Protein AF-A0A961B4L2-F1 (afdb_monomer_lite)

Secondary structure (DSSP, 8-state):
----------------------------------------PPPP-PPPPHHHHHHHHHHHHHHHHHHHHHHHHHHHHHHHHHHHHHHHS--S--TT----PPPHHHHHHHHHHHHHHHHHHHHHHHHHHHHHHHHHHHHHHHHTTT-

pLDDT: mean 76.17, std 21.39, range [33.12, 98.5]

Radius of gyration: 32.18 Å; chains: 1; bounding box: 51×37×106 Å

Structure (mmCIF, N/CA/C/O backbone):
data_AF-A0A961B4L2-F1
#
_entry.id   AF-A0A961B4L2-F1
#
loop_
_atom_site.group_PDB
_atom_site.id
_atom_site.type_symbol
_atom_site.label_atom_id
_atom_site.label_alt_id
_atom_site.label_comp_id
_atom_site.label_asym_id
_atom_site.label_entity_id
_atom_site.label_seq_id
_atom_site.pdbx_PDB_ins_code
_atom_site.Cartn_x
_atom_site.Cartn_y
_atom_site.Cartn_z
_atom_site.occupancy
_atom_site.B_iso_or_equiv
_atom_site.auth_seq_id
_atom_site.auth_comp_id
_atom_site.auth_asym_id
_atom_site.auth_atom_id
_atom_site.pdbx_PDB_model_num
ATOM 1 N N . MET A 1 1 ? 28.972 -4.148 23.821 1.00 43.84 1 MET A N 1
ATOM 2 C CA . MET A 1 1 ? 28.607 -2.760 24.184 1.00 43.84 1 MET A CA 1
ATOM 3 C C . MET A 1 1 ? 27.083 -2.714 24.146 1.00 43.84 1 MET A C 1
ATOM 5 O O . MET A 1 1 ? 26.535 -2.979 23.092 1.00 43.84 1 MET A O 1
ATOM 9 N N . LYS A 1 2 ? 26.404 -2.856 25.298 1.00 47.59 2 LYS A N 1
ATOM 10 C CA . LYS A 1 2 ? 25.830 -1.743 26.097 1.00 47.59 2 LYS A CA 1
ATOM 11 C C . LYS A 1 2 ? 25.007 -0.823 25.165 1.00 47.59 2 LYS A C 1
ATOM 13 O O . LYS A 1 2 ? 25.615 -0.190 24.319 1.00 47.59 2 LYS A O 1
ATOM 18 N N . SER A 1 3 ? 23.673 -0.788 25.180 1.00 55.72 3 SER A N 1
ATOM 19 C CA . SER A 1 3 ? 22.793 -0.660 26.347 1.00 55.72 3 SER A CA 1
ATOM 20 C C . SER A 1 3 ? 21.376 -1.176 26.061 1.00 55.72 3 SER A C 1
ATOM 22 O O . SER A 1 3 ? 20.759 -0.797 25.071 1.00 55.72 3 SER A O 1
ATOM 24 N N . GLN A 1 4 ? 20.859 -2.006 26.967 1.00 50.34 4 GLN A N 1
ATOM 25 C CA . GLN A 1 4 ? 19.433 -2.281 27.119 1.00 50.34 4 GLN A CA 1
ATOM 26 C C . GLN A 1 4 ? 18.862 -1.221 28.064 1.00 50.34 4 GLN A C 1
ATOM 28 O O . GLN A 1 4 ? 19.389 -1.051 29.164 1.00 50.34 4 GLN A O 1
ATOM 33 N N . ILE A 1 5 ? 17.805 -0.520 27.657 1.00 64.69 5 ILE A N 1
ATOM 34 C CA . ILE A 1 5 ? 16.961 0.235 28.585 1.00 64.69 5 ILE A CA 1
ATOM 35 C C . ILE A 1 5 ? 15.619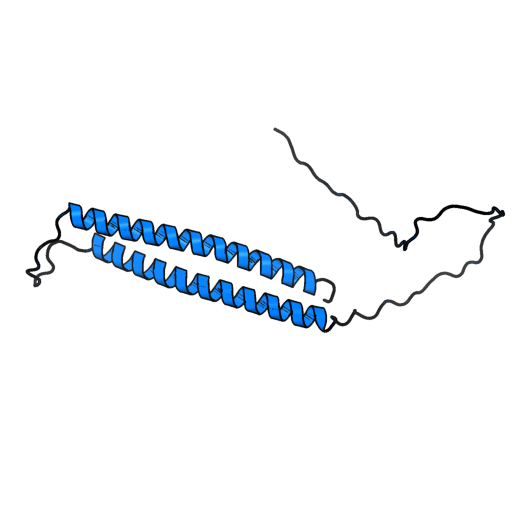 -0.482 28.630 1.00 64.69 5 ILE A C 1
ATOM 37 O O . ILE A 1 5 ? 14.802 -0.405 27.718 1.00 64.69 5 ILE A O 1
ATOM 41 N N . VAL A 1 6 ? 15.465 -1.234 29.713 1.00 56.03 6 VAL A N 1
ATOM 42 C CA . VAL A 1 6 ? 14.214 -1.787 30.210 1.00 56.03 6 VAL A CA 1
ATOM 43 C C . VAL A 1 6 ? 13.532 -0.669 30.993 1.00 56.03 6 VAL A C 1
ATOM 45 O O . VAL A 1 6 ? 14.019 -0.281 32.051 1.00 56.03 6 VAL A O 1
ATOM 48 N N . CYS A 1 7 ? 12.402 -0.164 30.504 1.00 49.28 7 CYS A N 1
ATOM 49 C CA . CYS A 1 7 ? 11.458 0.585 31.333 1.00 49.28 7 CYS A CA 1
ATOM 50 C C . CYS A 1 7 ? 10.232 -0.292 31.591 1.00 49.28 7 CYS A C 1
ATOM 52 O O . CYS A 1 7 ? 9.164 -0.112 31.015 1.00 49.28 7 CYS A O 1
ATOM 54 N N . LEU A 1 8 ? 10.426 -1.264 32.485 1.00 45.84 8 LEU A N 1
ATOM 55 C CA . LEU A 1 8 ? 9.369 -1.795 33.336 1.00 45.84 8 LEU A CA 1
ATOM 56 C C . LEU A 1 8 ? 8.960 -0.669 34.294 1.00 45.84 8 LEU A C 1
ATOM 58 O O . LEU A 1 8 ? 9.573 -0.497 35.345 1.00 45.84 8 LEU A O 1
ATOM 62 N N . THR A 1 9 ? 7.946 0.113 33.938 1.00 57.81 9 THR A N 1
ATOM 63 C CA . THR A 1 9 ? 7.243 0.963 34.906 1.00 57.81 9 THR A CA 1
ATOM 64 C C . THR A 1 9 ? 5.846 0.418 35.114 1.00 57.81 9 THR A C 1
ATOM 66 O O . THR A 1 9 ? 4.948 0.583 34.292 1.00 57.81 9 THR A O 1
ATOM 69 N N . ALA A 1 10 ? 5.725 -0.279 36.242 1.00 49.88 10 ALA A N 1
ATOM 70 C CA . ALA A 1 10 ? 4.499 -0.752 36.841 1.00 49.88 10 ALA A CA 1
ATOM 71 C C . ALA A 1 10 ? 3.520 0.413 37.036 1.00 49.88 10 ALA A C 1
ATOM 73 O O . ALA A 1 10 ? 3.739 1.291 37.871 1.00 49.88 10 ALA A O 1
ATOM 74 N N . ALA A 1 11 ? 2.426 0.407 36.279 1.00 43.44 11 ALA A N 1
ATOM 75 C CA . ALA A 1 11 ? 1.260 1.208 36.603 1.00 43.44 11 ALA A CA 1
ATOM 76 C C . ALA A 1 11 ? 0.535 0.513 37.759 1.00 43.44 11 ALA A C 1
ATOM 78 O O . ALA A 1 11 ? -0.248 -0.420 37.576 1.00 43.44 11 ALA A O 1
ATOM 79 N N . ALA A 1 12 ? 0.892 0.941 38.967 1.00 49.09 12 ALA A N 1
ATOM 80 C CA . ALA A 1 12 ? 0.192 0.623 40.191 1.00 49.09 12 ALA A CA 1
ATOM 81 C C . ALA A 1 12 ? -1.287 1.019 40.067 1.00 49.09 12 ALA A C 1
ATOM 83 O O . ALA A 1 12 ? -1.625 2.146 39.703 1.00 49.09 12 ALA A O 1
ATOM 84 N N . LEU A 1 13 ? -2.153 0.068 40.407 1.00 46.56 13 LEU A N 1
ATOM 85 C CA . LEU A 1 13 ? -3.536 0.295 40.795 1.00 46.56 13 LEU A CA 1
ATOM 86 C C . LEU A 1 13 ? -3.601 1.355 41.900 1.00 46.56 13 LEU A C 1
ATOM 88 O O . LEU A 1 13 ? -3.364 1.020 43.053 1.00 46.56 13 LEU A O 1
ATOM 92 N N . PHE A 1 14 ? -3.997 2.584 41.571 1.00 51.75 14 PHE A N 1
ATOM 93 C CA . PHE A 1 14 ? -4.692 3.461 42.512 1.00 51.75 14 PHE A CA 1
ATOM 94 C C . PHE A 1 14 ? -5.757 4.284 41.785 1.00 51.75 14 PHE A C 1
ATOM 96 O O . PHE A 1 14 ? -5.482 5.241 41.065 1.00 51.75 14 PHE A O 1
ATOM 103 N N . LEU A 1 15 ? -7.006 3.875 42.009 1.00 44.19 15 LEU A N 1
ATOM 104 C CA . LEU A 1 15 ? -8.175 4.742 41.970 1.00 44.19 15 LEU A CA 1
ATOM 105 C C . LEU A 1 15 ? -7.948 5.947 42.898 1.00 44.19 15 LEU A C 1
ATOM 107 O O . LEU A 1 15 ? -7.816 5.762 44.104 1.00 44.19 15 LEU A O 1
ATOM 111 N N . ALA A 1 16 ? -7.989 7.155 42.345 1.00 39.41 16 ALA A N 1
ATOM 112 C CA . ALA A 1 16 ? -8.488 8.376 42.988 1.00 39.41 16 ALA A CA 1
ATOM 113 C C . ALA A 1 16 ? -8.605 9.429 41.868 1.00 39.41 16 ALA A C 1
ATOM 115 O O . ALA A 1 16 ? -7.608 9.881 41.321 1.00 39.41 16 ALA A O 1
ATOM 116 N N . ALA A 1 17 ? -9.776 9.694 41.289 1.00 43.50 17 ALA A N 1
ATOM 117 C CA . ALA A 1 17 ? -10.796 10.566 41.866 1.00 43.50 17 ALA A CA 1
ATOM 118 C C . ALA A 1 17 ? -10.191 11.814 42.546 1.00 43.50 17 ALA A C 1
ATOM 120 O O . ALA A 1 17 ? -9.931 11.797 43.738 1.00 43.50 17 ALA A O 1
ATOM 121 N N . GLY A 1 18 ? -9.978 12.863 41.741 1.00 38.97 18 GLY A N 1
ATOM 122 C CA . GLY A 1 18 ? -10.356 14.255 42.023 1.00 38.97 18 GLY A CA 1
ATOM 123 C C . GLY A 1 18 ? -9.752 15.012 43.216 1.00 38.97 18 GLY A C 1
ATOM 124 O O . GLY A 1 18 ? -9.831 14.584 44.358 1.00 38.97 18 GLY A O 1
ATOM 125 N N . GLY A 1 19 ? -9.339 16.258 42.951 1.00 40.88 19 GLY A N 1
ATOM 126 C CA . GLY A 1 19 ? -9.569 17.352 43.902 1.00 40.88 19 GLY A CA 1
ATOM 127 C C . GLY A 1 19 ? -8.358 18.212 44.245 1.00 40.88 19 GLY A C 1
ATOM 128 O O . GLY A 1 19 ? -7.697 18.006 45.255 1.00 40.88 19 GLY A O 1
ATOM 129 N N . CYS A 1 20 ? -8.127 19.253 43.447 1.00 55.62 20 CYS A N 1
ATOM 130 C CA . CYS A 1 20 ? -7.417 20.443 43.895 1.00 55.62 20 CYS A CA 1
ATOM 131 C C . CYS A 1 20 ? -8.361 21.246 44.808 1.00 55.62 20 CYS A C 1
ATOM 133 O O . CYS A 1 20 ? -9.262 21.907 44.306 1.00 55.62 20 CYS A O 1
ATOM 135 N N . SER A 1 21 ? -8.185 21.168 46.128 1.00 46.34 21 SER A N 1
ATOM 136 C CA . SER A 1 21 ? -8.634 22.197 47.080 1.00 46.34 21 SER A CA 1
ATOM 137 C C . SER A 1 21 ? -8.098 21.895 48.481 1.00 46.34 21 SER A C 1
ATOM 139 O O . SER A 1 21 ? -8.353 20.836 49.047 1.00 46.34 21 SER A O 1
ATOM 141 N N . LYS A 1 22 ? -7.373 22.853 49.048 1.00 51.88 22 LYS A N 1
ATOM 142 C CA . LYS A 1 22 ? -7.096 23.008 50.486 1.00 51.88 22 LYS A CA 1
ATOM 143 C C . LYS A 1 22 ? -7.970 24.178 50.987 1.00 51.88 22 LYS A C 1
ATOM 145 O O . LYS A 1 22 ? -8.376 24.968 50.133 1.00 51.88 22 LYS A O 1
ATOM 150 N N . PRO A 1 23 ? -8.053 24.483 52.296 1.00 55.81 23 PRO A N 1
ATOM 151 C CA . PRO A 1 23 ? -7.990 23.654 53.520 1.00 55.81 23 PRO A CA 1
ATOM 152 C C . PRO A 1 23 ? -9.120 24.015 54.530 1.00 55.81 23 PRO A C 1
ATOM 154 O O . PRO A 1 23 ? -9.500 25.171 54.577 1.00 55.81 23 PRO A O 1
ATOM 157 N N . GLU A 1 24 ? -9.573 23.120 55.421 1.00 43.06 24 GLU A N 1
ATOM 158 C CA . GLU A 1 24 ? -9.961 23.485 56.810 1.00 43.06 24 GLU A CA 1
ATOM 159 C C . GLU A 1 24 ? -10.213 22.231 57.677 1.00 43.06 24 GLU A C 1
ATOM 161 O O . GLU A 1 24 ? -10.729 21.238 57.177 1.00 43.06 24 GLU A O 1
ATOM 166 N N . SER A 1 25 ? -9.848 22.315 58.965 1.00 48.31 25 SER A N 1
ATOM 167 C CA . SER A 1 25 ? -10.208 21.435 60.102 1.00 48.31 25 SER A CA 1
ATOM 168 C C . SER A 1 25 ? -9.942 19.928 59.964 1.00 48.31 25 SER A C 1
ATOM 170 O O . SER A 1 25 ? -10.699 19.179 59.362 1.00 48.31 25 SER A O 1
ATOM 172 N N . GLN A 1 26 ? -8.827 19.404 60.489 1.00 47.66 26 GLN A N 1
ATOM 173 C CA . GLN A 1 26 ? -8.713 18.934 61.886 1.00 47.66 26 GLN A CA 1
ATOM 174 C C . GLN A 1 26 ? -10.016 18.351 62.459 1.00 47.66 26 GLN A C 1
ATOM 176 O O . GLN A 1 26 ? -10.872 19.122 62.870 1.00 47.66 26 GLN A O 1
ATOM 181 N N . LEU A 1 27 ? -10.097 17.025 62.625 1.00 42.47 27 LEU A N 1
ATOM 182 C CA . LEU A 1 27 ? -10.110 16.432 63.969 1.00 42.47 27 LEU A CA 1
ATOM 183 C C . LEU A 1 27 ? -9.922 14.902 63.927 1.00 42.47 27 LEU A C 1
ATOM 185 O O . LEU A 1 27 ? -10.740 14.169 63.392 1.00 42.47 27 LEU A O 1
ATOM 189 N N . ALA A 1 28 ? -8.791 14.494 64.497 1.00 33.12 28 ALA A N 1
ATOM 190 C CA . ALA A 1 28 ? -8.497 13.308 65.300 1.00 33.12 28 ALA A CA 1
ATOM 191 C C . ALA A 1 28 ? -9.221 11.948 65.110 1.00 33.12 28 ALA A C 1
ATOM 193 O O . ALA A 1 28 ? -10.435 11.828 65.218 1.00 33.12 28 ALA A O 1
ATOM 194 N N . ALA A 1 29 ? -8.343 10.932 65.129 1.00 44.28 29 ALA A N 1
ATOM 195 C CA . ALA A 1 29 ? -8.438 9.626 65.802 1.00 44.28 29 ALA A CA 1
ATOM 196 C C . ALA A 1 29 ? -8.839 8.386 64.961 1.00 44.28 29 ALA A C 1
ATOM 198 O O . ALA A 1 29 ? -10.023 8.106 64.795 1.00 44.28 29 ALA A O 1
ATOM 199 N N . PRO A 1 30 ? -7.853 7.570 64.517 1.00 56.47 30 PRO A N 1
ATOM 200 C CA . PRO A 1 30 ? -8.014 6.113 64.400 1.00 56.47 30 PRO A CA 1
ATOM 201 C C . PRO A 1 30 ? -7.978 5.494 65.817 1.00 56.47 30 PRO A C 1
ATOM 203 O O . PRO A 1 30 ? -7.255 6.029 66.667 1.00 56.47 30 PRO A O 1
ATOM 206 N N . PRO A 1 31 ? -8.776 4.452 66.135 1.00 52.66 31 PRO A N 1
ATOM 207 C CA . PRO A 1 31 ? -8.405 3.048 65.840 1.00 52.66 31 PRO A CA 1
ATOM 208 C C . PRO A 1 31 ? -9.617 2.133 65.490 1.00 52.66 31 PRO A C 1
ATOM 210 O O . PRO A 1 31 ? -10.712 2.331 65.999 1.00 52.66 31 PRO A O 1
ATOM 213 N N . GLU A 1 32 ? -9.520 1.291 64.447 1.00 56.47 32 GLU A N 1
ATOM 214 C CA . GLU A 1 32 ? -9.433 -0.199 64.475 1.00 56.47 32 GLU A CA 1
ATOM 215 C C . GLU A 1 32 ? -10.612 -0.958 65.147 1.00 56.47 32 GLU A C 1
ATOM 217 O O . GLU A 1 32 ? -11.111 -0.524 66.177 1.00 56.47 32 GLU A O 1
ATOM 222 N N . PRO A 1 33 ? -10.944 -2.212 64.771 1.00 53.12 33 PRO A N 1
ATOM 223 C CA . PRO A 1 33 ? -11.050 -2.852 63.456 1.00 53.12 33 PRO A CA 1
ATOM 224 C C . PRO A 1 33 ? -12.289 -3.795 63.400 1.00 53.12 33 PRO A C 1
ATOM 226 O O . PRO A 1 33 ? -12.280 -4.861 64.016 1.00 53.12 33 PRO A O 1
ATOM 229 N N . GLU A 1 34 ? -13.341 -3.493 62.628 1.00 54.66 34 GLU A N 1
ATOM 230 C CA . GLU A 1 34 ? -14.376 -4.504 62.335 1.00 54.66 34 GLU A CA 1
ATOM 231 C C . GLU A 1 34 ? -14.074 -5.222 61.015 1.00 54.66 34 GLU A C 1
ATOM 233 O O . GLU A 1 34 ? -14.268 -4.716 59.910 1.00 54.66 34 GLU A O 1
ATOM 238 N N . LEU A 1 35 ? -13.548 -6.436 61.184 1.00 55.31 35 LEU A N 1
ATOM 239 C CA . LEU A 1 35 ? -13.510 -7.525 60.219 1.00 55.31 35 LEU A CA 1
ATOM 240 C C . LEU A 1 35 ? -14.861 -7.680 59.498 1.00 55.31 35 LEU A C 1
ATOM 242 O O . LEU A 1 35 ? -15.743 -8.403 59.954 1.00 55.31 35 LEU A O 1
ATOM 246 N N . VAL A 1 36 ? -14.982 -7.099 58.306 1.00 52.56 36 VAL A N 1
ATOM 247 C CA . VAL A 1 36 ? -15.921 -7.585 57.288 1.00 52.56 36 VAL A CA 1
ATOM 248 C C . VAL A 1 36 ? -15.138 -7.810 56.003 1.00 52.56 36 VAL A C 1
ATOM 250 O O . VAL A 1 36 ? -14.885 -6.901 55.214 1.00 52.56 36 VAL A O 1
ATOM 253 N N . ALA A 1 37 ? -14.687 -9.052 55.829 1.00 54.06 37 ALA A N 1
ATOM 254 C CA . ALA A 1 37 ? -14.019 -9.488 54.616 1.00 54.06 37 ALA A CA 1
ATOM 255 C C . ALA A 1 37 ? -14.976 -9.422 53.397 1.00 54.06 37 ALA A C 1
ATOM 257 O O . ALA A 1 37 ? -16.188 -9.599 53.538 1.00 54.06 37 ALA A O 1
ATOM 258 N N . PRO A 1 38 ? -14.433 -9.173 52.195 1.00 54.25 38 PRO A N 1
ATOM 259 C CA . PRO A 1 38 ? -15.128 -8.598 51.049 1.00 54.25 38 PRO A CA 1
ATOM 260 C C . PRO A 1 38 ? -15.691 -9.652 50.085 1.00 54.25 38 PRO A C 1
ATOM 262 O O . PRO A 1 38 ? -15.094 -10.711 49.909 1.00 54.25 38 PRO A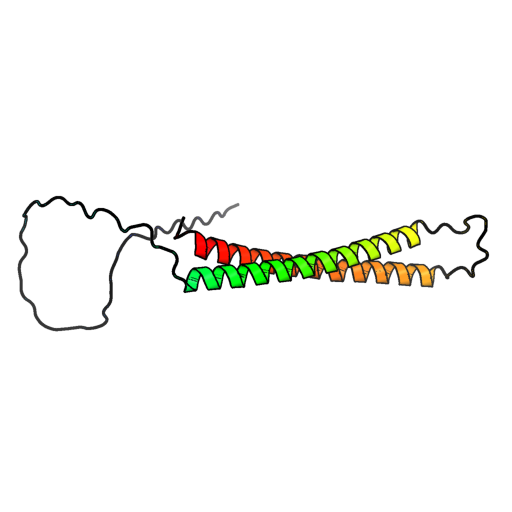 O 1
ATOM 265 N N . LYS A 1 39 ? -16.749 -9.294 49.343 1.00 47.97 39 LYS A N 1
ATOM 266 C CA . LYS A 1 39 ? -16.933 -9.664 47.923 1.00 47.97 39 LYS A CA 1
ATOM 267 C C . LYS A 1 39 ? -17.707 -8.561 47.181 1.00 47.97 39 LYS A C 1
ATOM 269 O O . LYS A 1 39 ? -18.929 -8.640 47.087 1.00 47.97 39 LYS A O 1
ATOM 274 N N . PRO A 1 40 ? -17.031 -7.567 46.581 1.00 51.78 40 PRO A N 1
ATOM 275 C CA . PRO A 1 40 ? -17.520 -6.987 45.340 1.00 51.78 40 PRO A CA 1
ATOM 276 C C . PRO A 1 40 ? -17.491 -8.097 44.281 1.00 51.78 40 PRO A C 1
ATOM 278 O O . PRO A 1 40 ? -16.434 -8.474 43.776 1.00 51.78 40 PRO A O 1
ATOM 281 N N . GLN A 1 41 ? -18.651 -8.691 44.003 1.00 48.72 41 GLN A N 1
ATOM 282 C CA . GLN A 1 41 ? -18.814 -9.485 42.792 1.00 48.72 41 GLN A CA 1
ATOM 283 C C . GLN A 1 41 ? -18.848 -8.551 41.571 1.00 48.72 41 GLN A C 1
ATOM 285 O O . GLN A 1 41 ? -19.318 -7.418 41.668 1.00 48.72 41 GLN A O 1
ATOM 290 N N . PRO A 1 42 ? -18.265 -9.002 40.453 1.00 56.81 42 PRO A N 1
ATOM 291 C CA . PRO A 1 42 ? -17.480 -8.174 39.547 1.00 56.81 42 PRO A CA 1
ATOM 292 C C . PRO A 1 42 ? -18.359 -7.372 38.583 1.00 56.81 42 PRO A C 1
ATOM 294 O O . PRO A 1 42 ? -19.467 -7.814 38.267 1.00 56.81 42 PRO A O 1
ATOM 297 N N . PRO A 1 43 ? -17.864 -6.233 38.062 1.00 57.41 43 PRO A N 1
ATOM 298 C CA . PRO A 1 43 ? -18.532 -5.513 36.988 1.00 57.41 43 PRO A CA 1
ATOM 299 C C . PRO A 1 43 ? -18.812 -6.480 35.836 1.00 57.41 43 PRO A C 1
ATOM 301 O O . PRO A 1 43 ? -17.912 -7.148 35.324 1.00 57.41 43 PRO A O 1
ATOM 304 N N . ALA A 1 44 ? -20.084 -6.568 35.453 1.00 59.88 44 ALA A N 1
ATOM 305 C CA . ALA A 1 44 ? -20.499 -7.215 34.223 1.00 59.88 44 ALA A CA 1
ATOM 306 C C . ALA A 1 44 ? -19.624 -6.698 33.075 1.00 59.88 44 ALA A C 1
ATOM 308 O O . ALA A 1 44 ? -19.373 -5.492 33.012 1.00 59.88 44 ALA A O 1
ATOM 309 N N . LYS A 1 45 ? -19.174 -7.601 32.192 1.00 57.47 45 LYS A N 1
ATOM 310 C CA . LYS A 1 45 ? -18.463 -7.265 30.950 1.00 57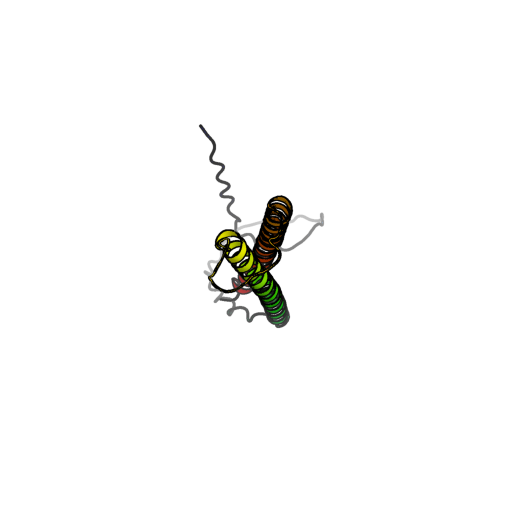.47 45 LYS A CA 1
ATOM 311 C C . LYS A 1 45 ? -19.044 -5.965 30.380 1.00 57.47 45 LYS A C 1
ATOM 313 O O . LYS A 1 45 ? -20.247 -5.954 30.079 1.00 57.47 45 LYS A O 1
ATOM 318 N N . PRO A 1 46 ? -18.279 -4.861 30.313 1.00 60.69 46 PRO A N 1
ATOM 319 C CA . PRO A 1 46 ? -18.829 -3.616 29.818 1.00 60.69 46 PRO A CA 1
ATOM 320 C C . PRO A 1 46 ? -19.284 -3.872 28.384 1.00 60.69 46 PRO A C 1
ATOM 322 O O . PRO A 1 46 ? -18.504 -4.294 27.539 1.00 60.69 46 PRO A O 1
ATOM 325 N N . LYS A 1 47 ? -20.576 -3.690 28.110 1.00 66.56 47 LYS A N 1
ATOM 326 C CA . LYS A 1 47 ? -21.055 -3.730 26.728 1.00 66.56 47 LYS A CA 1
ATOM 327 C C . LYS A 1 47 ? -20.353 -2.584 25.990 1.00 66.56 47 LYS A C 1
ATOM 329 O O . LYS A 1 47 ? -20.361 -1.469 26.525 1.00 66.56 47 LYS A O 1
ATOM 334 N N . PRO A 1 48 ? -19.748 -2.819 24.812 1.00 73.00 48 PRO A N 1
ATOM 335 C CA . PRO A 1 48 ? -19.141 -1.743 24.047 1.00 73.00 48 PRO A CA 1
ATOM 336 C C . PRO A 1 48 ? -20.202 -0.672 23.800 1.00 73.00 48 PRO A C 1
ATOM 338 O O . PRO A 1 48 ? -21.331 -0.971 23.397 1.00 73.00 48 PRO A O 1
ATOM 341 N N . SER A 1 49 ? -19.870 0.578 24.116 1.00 80.50 49 SER A N 1
ATOM 342 C CA . SER A 1 49 ? -20.811 1.672 23.915 1.00 80.50 49 SER A CA 1
ATOM 343 C C . SER A 1 49 ? -21.084 1.832 22.411 1.00 80.50 49 SER A C 1
ATOM 345 O O . SER A 1 49 ? -20.190 1.581 21.595 1.00 80.50 49 SER A O 1
ATOM 347 N N . PRO A 1 50 ? -22.281 2.291 22.002 1.00 83.38 50 PRO A N 1
ATOM 348 C CA . PRO A 1 50 ? -22.579 2.544 20.589 1.00 83.38 50 PRO A CA 1
ATOM 349 C C . PRO A 1 50 ? -21.556 3.465 19.905 1.00 83.38 50 PRO A C 1
ATOM 351 O O . PRO A 1 50 ? -21.307 3.338 18.710 1.00 83.38 50 PRO A O 1
ATOM 354 N N . GLN A 1 51 ? -20.914 4.353 20.673 1.00 88.31 51 GLN A N 1
ATOM 355 C CA . GLN A 1 51 ? -19.842 5.227 20.194 1.00 88.31 51 GLN A CA 1
ATOM 356 C C . GLN A 1 51 ? -18.574 4.447 19.818 1.00 88.31 51 GLN A C 1
ATOM 358 O O . GLN A 1 51 ? -17.962 4.741 18.794 1.00 88.31 51 GLN A O 1
ATOM 363 N N . VAL A 1 52 ? -18.188 3.440 20.610 1.00 89.62 52 VAL A N 1
ATOM 364 C CA . VAL A 1 52 ? -17.036 2.577 20.305 1.00 89.62 52 VAL A CA 1
ATOM 365 C C . VAL A 1 52 ? -17.319 1.732 19.067 1.00 89.62 52 VAL A C 1
ATOM 367 O O . VAL A 1 52 ? -16.473 1.662 18.182 1.00 89.62 52 VAL A O 1
ATOM 370 N N . ILE A 1 53 ? -18.522 1.161 18.959 1.00 91.12 53 ILE A N 1
ATOM 371 C CA . ILE A 1 53 ? -18.929 0.356 17.795 1.00 91.12 53 ILE A CA 1
ATOM 372 C C . ILE A 1 53 ? -18.880 1.199 16.514 1.00 91.12 53 ILE A C 1
ATOM 374 O O . ILE A 1 53 ? -18.264 0.791 15.531 1.00 91.12 53 ILE A O 1
ATOM 378 N N . ALA A 1 54 ? -19.471 2.398 16.534 1.00 93.62 54 ALA A N 1
ATOM 379 C CA . ALA A 1 54 ? -19.455 3.304 15.387 1.00 93.62 54 ALA A CA 1
ATOM 380 C C . ALA A 1 54 ? -18.029 3.733 15.003 1.00 93.62 54 ALA A C 1
ATOM 382 O O . ALA A 1 54 ? -17.700 3.800 13.820 1.00 93.62 54 ALA A O 1
ATOM 383 N N . ARG A 1 55 ? -17.162 3.989 15.993 1.00 94.75 55 ARG A N 1
ATOM 384 C CA . ARG A 1 55 ? -15.764 4.364 15.751 1.00 94.75 55 ARG A CA 1
ATOM 385 C C . ARG A 1 55 ? -14.949 3.219 15.152 1.00 94.75 55 ARG A C 1
ATOM 387 O O . ARG A 1 55 ? -14.181 3.463 14.228 1.00 94.75 55 ARG A O 1
ATOM 394 N N . VAL A 1 56 ? -15.125 1.993 15.642 1.00 95.31 56 VAL A N 1
ATOM 395 C CA . VAL A 1 56 ? -14.484 0.800 15.070 1.00 95.31 56 VAL A CA 1
ATOM 396 C C . VAL A 1 56 ? -14.928 0.605 13.620 1.00 95.31 56 VAL A C 1
ATOM 398 O O . VAL A 1 56 ? -14.072 0.481 12.754 1.00 95.31 56 VAL A O 1
ATOM 401 N N . ALA A 1 57 ? -16.231 0.690 13.335 1.00 95.62 57 ALA A N 1
ATOM 402 C CA . ALA A 1 57 ? -16.748 0.565 11.970 1.00 95.62 57 ALA A CA 1
ATOM 403 C C . ALA A 1 57 ? -16.193 1.648 11.022 1.00 95.62 57 ALA A C 1
ATOM 405 O O . ALA A 1 57 ? -15.871 1.367 9.868 1.00 95.62 57 ALA A O 1
ATOM 406 N N . ALA A 1 58 ? -16.040 2.887 11.504 1.00 97.06 58 ALA A N 1
ATOM 407 C CA . ALA A 1 58 ? -15.423 3.960 10.726 1.00 97.06 58 ALA A CA 1
ATOM 408 C C . ALA A 1 58 ? -13.941 3.677 10.419 1.00 97.06 58 ALA A C 1
ATOM 410 O O . ALA A 1 58 ? -13.504 3.872 9.288 1.00 97.06 58 ALA A O 1
ATOM 411 N N . LEU A 1 59 ? -13.178 3.181 11.399 1.00 97.44 59 LEU A N 1
ATOM 412 C CA . LEU A 1 59 ? -11.774 2.808 11.200 1.00 97.44 59 LEU A CA 1
ATOM 413 C C . LEU A 1 59 ? -11.625 1.612 10.250 1.00 97.44 59 LEU A C 1
ATOM 415 O O . LEU A 1 59 ? -10.736 1.622 9.405 1.00 97.44 59 LEU A O 1
ATOM 419 N N . GLU A 1 60 ? -12.508 0.614 10.327 1.00 97.38 60 GLU A N 1
ATOM 420 C CA . GLU A 1 60 ? -12.527 -0.516 9.386 1.00 97.38 60 GLU A CA 1
ATOM 421 C C . GLU A 1 60 ? -12.791 -0.057 7.946 1.00 97.38 60 GLU A C 1
ATOM 423 O O . GLU A 1 60 ? -12.172 -0.560 7.006 1.00 97.38 60 GLU A O 1
ATOM 428 N N . ALA A 1 61 ? -13.657 0.944 7.759 1.00 97.94 61 ALA A N 1
ATOM 429 C CA . ALA A 1 61 ? -13.877 1.547 6.449 1.00 97.94 61 ALA A CA 1
ATOM 430 C C . ALA A 1 61 ? -12.619 2.265 5.922 1.00 97.94 61 ALA A C 1
ATOM 432 O O . ALA A 1 61 ? -12.322 2.169 4.731 1.00 97.94 61 ALA A O 1
ATOM 433 N N . GLU A 1 62 ? -11.856 2.951 6.780 1.00 98.00 62 GLU A N 1
ATOM 434 C CA . GLU A 1 62 ? -10.574 3.557 6.389 1.00 98.00 62 GLU A CA 1
ATOM 435 C C . GLU A 1 62 ? -9.508 2.498 6.058 1.00 98.00 62 GLU A C 1
ATOM 437 O O . GLU A 1 62 ? -8.813 2.629 5.050 1.00 98.00 62 GLU A O 1
ATOM 442 N N . VAL A 1 63 ? -9.444 1.393 6.812 1.00 98.00 63 VAL A N 1
ATOM 443 C CA . VAL A 1 63 ? -8.595 0.229 6.484 1.00 98.00 63 VAL A CA 1
ATOM 444 C C . VAL A 1 63 ? -8.927 -0.315 5.092 1.00 98.00 63 VAL A C 1
ATOM 446 O O . VAL A 1 63 ? -8.019 -0.553 4.293 1.00 98.00 63 VAL A O 1
ATOM 449 N N . ALA A 1 64 ? -10.214 -0.476 4.772 1.00 97.88 64 ALA A N 1
ATOM 450 C CA . ALA A 1 64 ? -10.653 -0.945 3.459 1.00 97.88 64 ALA A CA 1
ATOM 451 C C . ALA A 1 64 ? -10.297 0.044 2.333 1.00 97.88 64 ALA A C 1
ATOM 453 O O . ALA A 1 64 ? -9.867 -0.374 1.257 1.00 97.88 64 ALA A O 1
ATOM 454 N N . LYS A 1 65 ? -10.417 1.357 2.574 1.00 98.06 65 LYS A N 1
ATOM 455 C CA . LYS A 1 65 ? -10.005 2.391 1.608 1.00 98.06 65 LYS A CA 1
ATOM 456 C C . LYS A 1 65 ? -8.500 2.365 1.347 1.00 98.06 65 LYS A C 1
ATOM 458 O O . LYS A 1 65 ? -8.102 2.426 0.185 1.00 98.06 65 LYS A O 1
ATOM 463 N N . SER A 1 66 ? -7.672 2.274 2.389 1.00 97.56 66 SER A N 1
ATOM 464 C CA . SER A 1 66 ? -6.219 2.148 2.224 1.00 97.56 66 SER A CA 1
ATOM 465 C C . SER A 1 66 ? -5.851 0.855 1.498 1.00 97.56 66 SER A C 1
ATOM 467 O O . SER A 1 66 ? -5.034 0.899 0.583 1.00 97.56 66 SER A O 1
ATOM 469 N N . GLN A 1 67 ? -6.523 -0.267 1.792 1.00 98.19 67 GLN A N 1
ATOM 470 C CA . GLN A 1 67 ? -6.322 -1.510 1.040 1.00 98.19 67 GLN A CA 1
ATOM 471 C C . GLN A 1 67 ? -6.632 -1.339 -0.453 1.00 98.19 67 GLN A C 1
ATOM 473 O O . GLN A 1 67 ? -5.808 -1.697 -1.286 1.00 98.19 67 GLN A O 1
ATOM 478 N N . ALA A 1 68 ? -7.757 -0.714 -0.807 1.00 98.25 68 ALA A N 1
ATOM 479 C CA . ALA A 1 68 ? -8.111 -0.494 -2.209 1.00 98.25 68 ALA A CA 1
ATOM 480 C C . ALA A 1 68 ? -7.083 0.378 -2.960 1.00 98.25 68 ALA A C 1
ATOM 482 O O . ALA A 1 68 ? -6.847 0.188 -4.156 1.00 98.25 68 ALA A O 1
ATOM 483 N N . LYS A 1 69 ? -6.452 1.345 -2.277 1.00 97.94 69 LYS A N 1
ATOM 484 C CA . LYS A 1 69 ? -5.358 2.137 -2.860 1.00 97.94 69 LYS A CA 1
ATOM 485 C C . LYS A 1 69 ? -4.096 1.302 -3.067 1.00 97.94 69 LYS A C 1
ATOM 487 O O . LYS A 1 69 ? -3.474 1.446 -4.119 1.00 97.94 69 LYS A O 1
ATOM 492 N N . ILE A 1 70 ? -3.743 0.454 -2.097 1.00 98.00 70 ILE A N 1
ATOM 493 C CA . ILE A 1 70 ? -2.615 -0.483 -2.197 1.00 98.00 70 ILE A CA 1
ATOM 494 C C . ILE A 1 70 ? -2.820 -1.401 -3.401 1.00 98.00 70 ILE A C 1
ATOM 496 O O . ILE A 1 70 ? -1.950 -1.456 -4.264 1.00 98.00 70 ILE A O 1
ATOM 500 N N . ASP A 1 71 ? -3.992 -2.025 -3.524 1.00 98.44 71 ASP A N 1
ATOM 501 C CA . ASP A 1 71 ? -4.296 -2.953 -4.618 1.00 98.44 71 ASP A CA 1
ATOM 502 C C . ASP A 1 71 ? -4.160 -2.270 -5.990 1.00 98.44 71 ASP A C 1
ATOM 504 O O . ASP A 1 71 ? -3.533 -2.799 -6.907 1.00 98.44 71 ASP A O 1
ATOM 508 N N . LYS A 1 72 ? -4.672 -1.039 -6.123 1.00 98.38 72 LYS A N 1
ATOM 509 C CA . LYS A 1 72 ? -4.558 -0.251 -7.360 1.00 98.38 72 LYS A CA 1
ATOM 510 C C . LYS A 1 72 ? -3.113 0.154 -7.679 1.00 98.38 72 LYS A C 1
ATOM 512 O O . LYS A 1 72 ? -2.716 0.197 -8.849 1.00 98.38 72 LYS A O 1
ATOM 517 N N . ALA A 1 73 ? -2.331 0.507 -6.661 1.00 98.00 73 ALA A N 1
ATOM 518 C CA . ALA A 1 73 ? -0.915 0.810 -6.828 1.00 98.00 73 ALA A CA 1
ATOM 519 C C . ALA A 1 73 ? -0.139 -0.448 -7.246 1.00 98.00 73 ALA A C 1
ATOM 521 O O . ALA A 1 73 ? 0.653 -0.373 -8.184 1.00 98.00 73 ALA A O 1
ATOM 522 N N . GLN A 1 74 ? -0.442 -1.600 -6.643 1.00 98.31 74 GLN A N 1
ATOM 523 C CA . GLN A 1 74 ? 0.164 -2.884 -6.976 1.00 98.31 74 GLN A CA 1
ATOM 524 C C . GLN A 1 74 ? -0.154 -3.313 -8.410 1.00 98.31 74 GLN A C 1
ATOM 526 O O . GLN A 1 74 ? 0.761 -3.636 -9.159 1.00 98.31 74 GLN A O 1
ATOM 531 N N . GLU A 1 75 ? -1.408 -3.182 -8.852 1.00 98.31 75 GLU A N 1
ATOM 532 C CA . GLU A 1 75 ? -1.786 -3.425 -10.251 1.00 98.31 75 GLU A CA 1
ATOM 533 C C . GLU A 1 75 ? -0.968 -2.547 -11.218 1.00 98.31 75 GLU A C 1
ATOM 535 O O . GLU A 1 75 ? -0.564 -2.977 -12.299 1.00 98.31 75 GLU A O 1
ATOM 540 N N . THR A 1 76 ? -0.696 -1.298 -10.829 1.00 97.50 76 THR A N 1
ATOM 541 C CA . THR A 1 76 ? 0.110 -0.376 -11.639 1.00 97.50 76 THR A CA 1
ATOM 542 C C . THR A 1 76 ? 1.588 -0.774 -11.665 1.00 97.50 76 THR A C 1
ATOM 544 O O . THR A 1 76 ? 2.224 -0.662 -12.715 1.00 97.50 76 THR A O 1
ATOM 547 N N . ILE A 1 77 ? 2.131 -1.240 -10.537 1.00 98.00 77 ILE A N 1
ATOM 548 C CA . ILE A 1 77 ? 3.494 -1.779 -10.437 1.00 98.00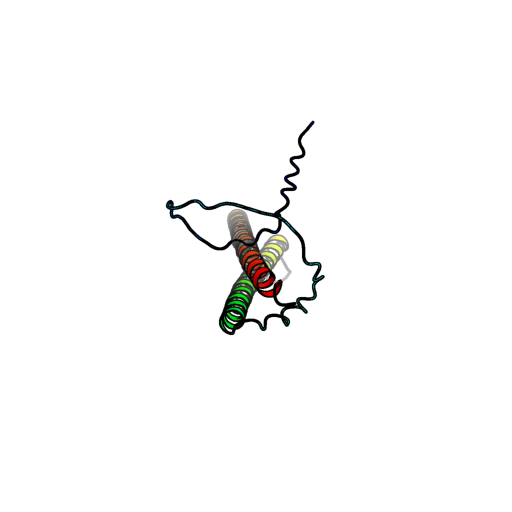 77 ILE A CA 1
ATOM 549 C C . ILE A 1 77 ? 3.632 -3.012 -11.326 1.00 98.00 77 ILE A C 1
ATOM 551 O O . ILE A 1 77 ? 4.570 -3.083 -12.115 1.00 98.00 77 ILE A O 1
ATOM 555 N N . ASP A 1 78 ? 2.690 -3.947 -11.244 1.00 98.06 78 ASP A N 1
ATOM 556 C CA . ASP A 1 78 ? 2.740 -5.204 -11.987 1.00 98.06 78 ASP A CA 1
ATOM 557 C C . ASP A 1 78 ? 2.666 -4.959 -13.499 1.00 98.06 78 ASP A C 1
ATOM 559 O O . ASP A 1 78 ? 3.472 -5.512 -14.247 1.00 98.06 78 ASP A O 1
ATOM 563 N N . LYS A 1 79 ? 1.800 -4.038 -13.950 1.00 97.38 79 LYS A N 1
ATOM 564 C CA . LYS A 1 79 ? 1.765 -3.595 -15.356 1.00 97.38 79 LYS A CA 1
ATOM 565 C C . LYS A 1 79 ? 3.088 -2.975 -15.799 1.00 97.38 79 LYS A C 1
ATOM 567 O O . LYS A 1 79 ? 3.614 -3.339 -16.844 1.00 97.38 79 LYS A O 1
ATOM 572 N N . ALA A 1 80 ? 3.659 -2.073 -14.999 1.00 95.62 80 ALA A N 1
ATOM 573 C CA . ALA A 1 80 ? 4.934 -1.443 -15.334 1.00 95.62 80 ALA A CA 1
ATOM 574 C C . ALA A 1 80 ? 6.097 -2.454 -15.348 1.00 95.62 80 ALA A C 1
ATOM 576 O O . ALA A 1 80 ? 6.998 -2.337 -16.176 1.00 95.62 80 ALA A O 1
ATOM 577 N N . ARG A 1 81 ? 6.077 -3.464 -14.467 1.00 95.62 81 ARG A N 1
ATOM 578 C CA . ARG A 1 81 ? 7.048 -4.571 -14.459 1.00 95.62 81 ARG A CA 1
ATOM 579 C C . ARG A 1 81 ? 6.896 -5.463 -15.688 1.00 95.62 81 ARG A C 1
ATOM 581 O O . ARG A 1 81 ? 7.907 -5.853 -16.265 1.00 95.62 81 ARG A O 1
ATOM 588 N N . GLN A 1 82 ? 5.664 -5.744 -16.111 1.00 94.69 82 GLN A N 1
ATOM 589 C CA . GLN A 1 82 ? 5.396 -6.479 -17.346 1.00 94.69 82 GLN A CA 1
ATOM 590 C C . GLN A 1 82 ? 5.927 -5.715 -18.569 1.00 94.69 82 GLN A C 1
ATOM 592 O O . GLN A 1 82 ? 6.696 -6.277 -19.344 1.00 94.69 82 GLN A O 1
ATOM 597 N N . GLU A 1 83 ? 5.600 -4.424 -18.702 1.00 92.00 83 GLU A N 1
ATOM 598 C CA . GLU A 1 83 ? 6.105 -3.556 -19.780 1.00 92.00 83 GLU A CA 1
ATOM 599 C C . GLU A 1 83 ? 7.643 -3.481 -19.785 1.00 92.00 83 GLU A C 1
ATOM 601 O O . GLU A 1 83 ? 8.275 -3.477 -20.846 1.00 92.00 83 GLU A O 1
ATOM 606 N N . LEU A 1 84 ? 8.264 -3.451 -18.600 1.00 91.12 84 LEU A N 1
ATOM 607 C CA . LEU A 1 84 ? 9.717 -3.455 -18.454 1.00 91.12 84 LEU A CA 1
ATOM 608 C C . LEU A 1 84 ? 10.325 -4.783 -18.932 1.00 91.12 84 LEU A C 1
ATOM 610 O O . LEU A 1 84 ? 11.309 -4.748 -19.669 1.00 91.12 84 LEU A O 1
ATOM 614 N N . SER A 1 85 ? 9.726 -5.924 -18.570 1.00 89.56 85 SER A N 1
ATOM 615 C CA . SER A 1 85 ? 10.147 -7.250 -19.052 1.00 89.56 85 SER A CA 1
ATOM 616 C C . SER A 1 85 ? 10.027 -7.330 -20.569 1.00 89.56 85 SER A C 1
ATOM 618 O O . SER A 1 85 ? 11.002 -7.633 -21.239 1.00 89.56 85 SER A O 1
ATOM 620 N N . GLU A 1 86 ? 8.884 -6.941 -21.140 1.00 86.69 86 GLU A N 1
ATOM 621 C CA . GLU A 1 86 ? 8.663 -6.946 -22.593 1.00 86.69 86 GLU A CA 1
ATOM 622 C C . GLU A 1 86 ? 9.644 -6.027 -23.343 1.00 86.69 86 GLU A C 1
ATOM 624 O O . GLU A 1 86 ? 10.042 -6.321 -24.470 1.00 86.69 86 GLU A O 1
ATOM 629 N N . SER A 1 87 ? 10.080 -4.931 -22.716 1.00 82.06 87 SER A N 1
ATOM 630 C CA . SER A 1 87 ? 11.082 -4.017 -23.278 1.00 82.06 87 SER A CA 1
ATOM 631 C C . SER A 1 87 ? 12.510 -4.577 -23.223 1.00 82.06 87 SER A C 1
ATOM 633 O O . SER A 1 87 ? 13.332 -4.233 -24.076 1.00 82.06 87 SER A O 1
ATOM 635 N N . GLN A 1 88 ? 12.817 -5.422 -22.232 1.00 76.19 88 GLN A N 1
ATOM 636 C CA . GLN A 1 88 ? 14.119 -6.082 -22.062 1.00 76.19 88 GLN A CA 1
ATOM 637 C C . GLN A 1 88 ? 14.219 -7.374 -22.886 1.00 76.19 88 GLN A C 1
ATOM 639 O O . GLN A 1 88 ? 15.225 -7.599 -23.558 1.00 76.19 88 GLN A O 1
ATOM 644 N N . ASP A 1 89 ? 13.146 -8.165 -22.894 1.00 71.12 89 ASP A N 1
ATOM 645 C CA . ASP A 1 89 ? 12.963 -9.398 -23.668 1.00 71.12 89 ASP A CA 1
ATOM 646 C C . ASP A 1 89 ? 12.604 -9.119 -25.132 1.00 71.12 89 ASP A C 1
ATOM 648 O O . ASP A 1 89 ? 12.593 -10.034 -25.960 1.00 71.12 89 ASP A O 1
ATOM 652 N N . GLY A 1 90 ? 12.327 -7.848 -25.453 1.00 58.78 90 GLY A N 1
ATOM 653 C CA . GLY A 1 90 ? 12.089 -7.271 -26.772 1.00 58.78 90 GLY A CA 1
ATOM 654 C C . GLY A 1 90 ? 13.307 -7.393 -27.680 1.00 58.78 90 GLY A C 1
ATOM 655 O O . GLY A 1 90 ? 13.943 -6.410 -28.071 1.00 58.78 90 GLY A O 1
ATOM 656 N N . GLY A 1 91 ? 13.603 -8.642 -28.022 1.00 56.47 91 GLY A N 1
ATOM 657 C CA . GLY A 1 91 ? 14.531 -9.073 -29.032 1.00 56.47 91 GLY A CA 1
ATOM 658 C C . GLY A 1 91 ? 14.276 -8.323 -30.328 1.00 56.47 91 GLY A C 1
ATOM 659 O O . GLY A 1 91 ? 13.179 -8.284 -30.887 1.00 56.47 91 GLY A O 1
ATOM 660 N N . PHE A 1 92 ? 15.358 -7.732 -30.802 1.00 51.72 92 PHE A N 1
ATOM 661 C CA . PHE A 1 92 ? 15.573 -7.327 -32.173 1.00 51.72 92 PHE A CA 1
ATOM 662 C C . PHE A 1 92 ? 15.185 -8.483 -33.125 1.00 51.72 92 PHE A C 1
ATOM 664 O O . PHE A 1 92 ? 15.970 -9.397 -33.348 1.00 51.72 92 PHE A O 1
ATOM 671 N N . GLY A 1 93 ? 13.958 -8.458 -33.662 1.00 55.19 93 GLY A N 1
ATOM 672 C CA . GLY A 1 93 ? 13.520 -9.317 -34.769 1.00 55.19 93 GLY A CA 1
ATOM 673 C C . GLY A 1 93 ? 12.839 -10.642 -34.400 1.00 55.19 93 GLY A C 1
ATOM 674 O O . GLY A 1 93 ? 13.361 -11.712 -34.695 1.00 55.19 93 GLY A O 1
ATOM 675 N N . GLY A 1 94 ? 11.597 -10.596 -33.909 1.00 51.16 94 GLY A N 1
ATOM 676 C CA . GLY A 1 94 ? 10.655 -11.681 -34.214 1.00 51.16 94 GLY A CA 1
ATOM 677 C C . GLY A 1 94 ? 10.427 -11.737 -35.739 1.00 51.16 94 GLY A C 1
ATOM 678 O O . GLY A 1 94 ? 10.243 -10.672 -36.345 1.00 51.16 94 GLY A O 1
ATOM 679 N N . PRO A 1 95 ? 10.456 -12.918 -36.389 1.00 46.19 95 PRO A N 1
ATOM 680 C CA . PRO A 1 95 ? 10.416 -13.044 -37.847 1.00 46.19 95 PRO A CA 1
ATOM 681 C C . PRO A 1 95 ? 9.042 -12.612 -38.381 1.00 46.19 95 PRO A C 1
ATOM 683 O O . PRO A 1 95 ? 8.129 -13.415 -38.519 1.00 46.19 95 PRO A O 1
ATOM 686 N N . GLY A 1 96 ? 8.857 -11.317 -38.639 1.00 54.62 96 GLY A N 1
ATOM 687 C CA . GLY A 1 96 ? 7.611 -10.807 -39.218 1.00 54.62 96 GLY A CA 1
ATOM 688 C C . GLY A 1 96 ? 7.337 -9.315 -39.047 1.00 54.62 96 GLY A C 1
ATOM 689 O O . GLY A 1 96 ? 6.567 -8.762 -39.828 1.00 54.62 96 GLY A O 1
ATOM 690 N N . ARG A 1 97 ? 7.964 -8.617 -38.089 1.00 56.84 97 ARG A N 1
ATOM 691 C CA . ARG A 1 97 ? 7.710 -7.178 -37.885 1.00 56.84 97 ARG A CA 1
ATOM 692 C C . ARG A 1 97 ? 8.869 -6.324 -38.394 1.00 56.84 97 ARG A C 1
ATOM 694 O O . ARG A 1 97 ? 9.820 -6.046 -37.676 1.00 56.84 97 ARG A O 1
ATOM 701 N N . ARG A 1 98 ? 8.747 -5.855 -39.641 1.00 52.72 98 ARG A N 1
ATOM 702 C CA . ARG A 1 98 ? 9.498 -4.695 -40.153 1.00 52.72 98 ARG A CA 1
ATOM 703 C C . ARG A 1 98 ? 8.944 -3.427 -39.491 1.00 52.72 98 ARG A C 1
ATOM 705 O O . ARG A 1 98 ? 8.116 -2.737 -40.073 1.00 52.72 98 ARG A O 1
ATOM 712 N N . GLY A 1 99 ? 9.323 -3.183 -38.241 1.00 54.03 99 GLY A N 1
ATOM 713 C CA . GLY A 1 99 ? 9.003 -1.958 -37.508 1.00 54.03 99 GLY A CA 1
ATOM 714 C C . GLY A 1 99 ? 10.251 -1.097 -37.358 1.00 54.03 99 GLY A C 1
ATOM 715 O O . GLY A 1 99 ? 11.324 -1.629 -37.089 1.00 54.03 99 GLY A O 1
ATOM 716 N N . ILE A 1 100 ? 10.111 0.215 -37.548 1.00 57.12 100 ILE A N 1
ATOM 717 C CA . ILE A 1 100 ? 11.144 1.224 -37.280 1.00 57.12 100 ILE A CA 1
ATOM 718 C C . ILE A 1 100 ? 11.698 0.972 -35.869 1.00 57.12 100 ILE A C 1
ATOM 720 O O . ILE A 1 100 ? 10.970 1.108 -34.886 1.00 57.12 100 ILE A O 1
ATOM 724 N N . GLY A 1 101 ? 12.952 0.527 -35.771 1.00 63.62 101 GLY A N 1
ATOM 725 C CA . GLY A 1 101 ? 13.580 0.235 -34.486 1.00 63.62 101 GLY A CA 1
ATOM 726 C C . GLY A 1 101 ? 13.710 1.514 -33.665 1.00 63.62 101 GLY A C 1
ATOM 727 O O . GLY A 1 101 ? 14.287 2.490 -34.144 1.00 63.62 101 GLY A O 1
ATOM 728 N N . LYS A 1 102 ? 13.179 1.520 -32.436 1.00 69.69 102 LYS A N 1
ATOM 729 C CA . LYS A 1 102 ? 13.499 2.562 -31.448 1.00 69.69 102 LYS A CA 1
ATOM 730 C C . LYS A 1 102 ? 15.018 2.605 -31.265 1.00 69.69 102 LYS A C 1
ATOM 732 O O . LYS A 1 102 ? 15.656 1.551 -31.204 1.00 69.69 102 LYS A O 1
ATOM 737 N N . SER A 1 103 ? 15.593 3.804 -31.173 1.00 80.31 103 SER A N 1
ATOM 738 C CA . SER A 1 103 ? 17.026 3.930 -30.905 1.00 80.31 103 SER A CA 1
ATOM 739 C C . SER A 1 103 ? 17.361 3.369 -29.518 1.00 80.31 103 SER A C 1
ATOM 741 O O . SER A 1 103 ? 16.509 3.317 -28.627 1.00 80.31 103 SER A O 1
ATOM 743 N N . ASP A 1 104 ? 18.616 2.977 -29.294 1.00 78.12 104 ASP A N 1
ATOM 744 C CA . ASP A 1 104 ? 19.079 2.541 -27.967 1.00 78.12 104 ASP A CA 1
ATOM 745 C C . ASP A 1 104 ? 18.843 3.606 -26.891 1.00 78.12 104 ASP A C 1
ATOM 747 O O . ASP A 1 104 ? 18.562 3.284 -25.735 1.00 78.12 104 ASP A O 1
ATOM 751 N N . ALA A 1 105 ? 18.931 4.883 -27.274 1.00 80.56 105 ALA A N 1
ATOM 752 C CA . ALA A 1 105 ? 18.658 6.003 -26.387 1.00 80.56 105 ALA A CA 1
ATOM 753 C C . ALA A 1 105 ? 17.177 6.064 -25.985 1.00 80.56 105 ALA A C 1
ATOM 755 O O . ALA A 1 105 ? 16.878 6.307 -24.815 1.00 80.56 105 ALA A O 1
ATOM 756 N N . ASP A 1 106 ? 16.260 5.806 -26.919 1.00 84.19 106 ASP A N 1
ATOM 757 C CA . ASP A 1 106 ? 14.821 5.793 -26.638 1.00 84.19 106 ASP A CA 1
ATOM 758 C C . ASP A 1 106 ? 14.442 4.616 -25.737 1.00 84.19 106 ASP A C 1
ATOM 760 O O . ASP A 1 106 ? 13.699 4.802 -24.775 1.00 84.19 106 ASP A O 1
ATOM 764 N N . ARG A 1 107 ? 15.031 3.434 -25.973 1.00 82.44 107 ARG A N 1
ATOM 765 C CA . ARG A 1 107 ? 14.840 2.254 -25.113 1.00 82.44 107 ARG A CA 1
ATOM 766 C C . ARG A 1 107 ? 15.295 2.514 -23.677 1.00 82.44 107 ARG A C 1
ATOM 768 O O . ARG A 1 107 ? 14.540 2.265 -22.747 1.00 82.44 107 ARG A O 1
ATOM 775 N N . LYS A 1 108 ? 16.491 3.085 -23.485 1.00 86.31 108 LYS A N 1
ATOM 776 C CA . LYS A 1 108 ? 17.004 3.434 -22.144 1.00 86.31 108 LYS A CA 1
ATOM 777 C C . LYS A 1 108 ? 16.137 4.468 -21.424 1.00 86.31 108 LYS A C 1
ATOM 779 O O . LYS A 1 108 ? 15.967 4.392 -20.209 1.00 86.31 108 LYS A O 1
ATOM 784 N N . LYS A 1 109 ? 15.600 5.453 -22.153 1.00 87.88 109 LYS A N 1
ATOM 785 C CA . LYS A 1 109 ? 14.677 6.440 -21.575 1.00 87.88 109 LYS A CA 1
ATOM 786 C C . LYS A 1 109 ? 13.388 5.773 -21.106 1.00 87.88 109 LYS A C 1
ATOM 788 O O . LYS A 1 109 ? 12.965 6.019 -19.980 1.00 87.88 109 LYS A O 1
ATOM 793 N N . GLU A 1 110 ? 12.807 4.911 -21.933 1.00 88.81 110 GLU A N 1
ATOM 794 C CA . GLU A 1 110 ? 11.587 4.166 -21.614 1.00 88.81 110 GLU A CA 1
ATOM 795 C C . GLU A 1 110 ? 11.772 3.257 -20.392 1.00 88.81 110 GLU A C 1
ATOM 797 O O . GLU A 1 110 ? 11.008 3.378 -19.435 1.00 88.81 110 GLU A O 1
ATOM 802 N N . THR A 1 111 ? 12.842 2.455 -20.338 1.00 90.31 111 THR A N 1
ATOM 803 C CA . THR A 1 111 ? 13.129 1.603 -19.170 1.00 90.31 111 THR A CA 1
ATOM 804 C C . THR A 1 111 ? 13.328 2.430 -17.900 1.00 90.31 111 THR A C 1
ATOM 806 O O . THR A 1 111 ? 12.718 2.135 -16.876 1.00 90.31 111 THR A O 1
ATOM 809 N N . SER A 1 112 ? 14.094 3.527 -17.965 1.00 93.25 112 SER A N 1
ATOM 810 C CA . SER A 1 112 ? 14.306 4.405 -16.802 1.00 93.25 112 SER A CA 1
ATOM 811 C C . SER A 1 112 ? 13.012 5.067 -16.305 1.00 93.25 112 SER A C 1
ATOM 813 O O . SER A 1 112 ? 12.838 5.301 -15.104 1.00 93.25 112 SER A O 1
ATOM 815 N N . SER A 1 113 ? 12.084 5.359 -17.223 1.00 95.00 113 SER A N 1
ATOM 816 C CA . SER A 1 113 ? 10.775 5.921 -16.902 1.00 95.00 113 SER A CA 1
ATOM 817 C C . SER A 1 113 ? 9.899 4.892 -16.186 1.00 95.00 113 SER A C 1
ATOM 819 O O . SER A 1 113 ? 9.324 5.211 -15.142 1.00 95.00 113 SER A O 1
ATOM 821 N N . LEU A 1 114 ? 9.869 3.649 -16.677 1.00 94.69 114 LEU A N 1
ATOM 822 C CA . LEU A 1 114 ? 9.156 2.535 -16.047 1.00 94.69 114 LEU A CA 1
ATOM 823 C C . LEU A 1 114 ? 9.705 2.217 -14.651 1.00 94.69 114 LEU A C 1
ATOM 825 O O . LEU A 1 114 ? 8.933 2.144 -13.699 1.00 94.69 114 LEU A O 1
ATOM 829 N N . GLU A 1 115 ? 11.026 2.132 -14.484 1.00 96.25 115 GLU A N 1
ATOM 830 C CA . GLU A 1 115 ? 11.669 1.923 -13.175 1.00 96.25 115 GLU A CA 1
ATOM 831 C C . GLU A 1 115 ? 11.351 3.046 -12.178 1.00 96.25 115 GLU A C 1
ATOM 833 O O . GLU A 1 115 ? 11.133 2.813 -10.988 1.00 96.25 115 GLU A O 1
ATOM 838 N N . SER A 1 116 ? 11.317 4.294 -12.650 1.00 97.44 116 SER A N 1
ATOM 839 C CA . SER A 1 116 ? 10.953 5.440 -11.811 1.00 97.44 116 SER A CA 1
ATOM 840 C C . SER A 1 116 ? 9.482 5.390 -11.399 1.00 97.44 116 SER A C 1
ATOM 842 O O . SER A 1 116 ? 9.157 5.687 -10.249 1.00 97.44 116 SER A O 1
ATOM 844 N N . ARG A 1 117 ? 8.599 4.961 -12.308 1.00 96.75 117 ARG A N 1
ATOM 845 C CA . ARG A 1 117 ? 7.178 4.747 -12.022 1.00 96.75 117 ARG A CA 1
ATOM 846 C C . ARG A 1 117 ? 6.975 3.622 -11.006 1.00 96.75 117 ARG A C 1
ATOM 848 O O . ARG A 1 117 ? 6.225 3.823 -10.058 1.00 96.75 117 ARG A O 1
ATOM 855 N N . ILE A 1 118 ? 7.663 2.489 -11.163 1.00 97.94 118 ILE A N 1
ATOM 856 C CA . ILE A 1 118 ? 7.617 1.360 -10.220 1.00 97.94 118 ILE A CA 1
ATOM 857 C C . ILE A 1 118 ? 7.996 1.836 -8.815 1.00 97.94 118 ILE A C 1
ATOM 859 O O . ILE A 1 118 ? 7.174 1.745 -7.909 1.00 97.94 118 ILE A O 1
ATOM 863 N N . ARG A 1 119 ? 9.171 2.463 -8.659 1.00 98.44 119 ARG A N 1
ATOM 864 C CA . ARG A 1 119 ? 9.633 2.980 -7.357 1.00 98.44 119 ARG A CA 1
ATOM 865 C C . ARG A 1 119 ? 8.668 3.989 -6.741 1.00 98.44 119 ARG A C 1
ATOM 867 O O . ARG A 1 119 ? 8.474 4.009 -5.530 1.00 98.44 119 ARG A O 1
ATOM 874 N N . PHE A 1 120 ? 8.059 4.846 -7.561 1.00 98.38 120 PHE A N 1
ATOM 875 C CA . PHE A 1 120 ? 7.064 5.798 -7.077 1.00 98.38 120 PHE A CA 1
ATOM 876 C C . PHE A 1 120 ? 5.860 5.090 -6.445 1.00 98.38 120 PHE A C 1
ATOM 878 O O . PHE A 1 120 ? 5.452 5.467 -5.348 1.00 98.38 120 PHE A O 1
ATOM 885 N N . TYR A 1 121 ? 5.302 4.076 -7.111 1.00 98.44 121 TYR A N 1
ATOM 886 C CA . TYR A 1 121 ? 4.151 3.346 -6.583 1.00 98.44 121 TYR A CA 1
ATOM 887 C C . TYR A 1 121 ? 4.526 2.405 -5.435 1.00 98.44 121 TYR A C 1
ATOM 889 O O . TYR A 1 121 ? 3.740 2.300 -4.501 1.00 98.44 121 TYR A O 1
ATOM 897 N N . GLU A 1 122 ? 5.717 1.801 -5.434 1.00 98.50 122 GLU A N 1
ATOM 898 C CA . GLU A 1 122 ? 6.217 1.007 -4.297 1.00 98.50 122 GLU A CA 1
ATOM 899 C C . GLU A 1 122 ? 6.271 1.856 -3.019 1.00 98.50 122 GLU A C 1
ATOM 901 O O . GLU A 1 122 ? 5.733 1.464 -1.987 1.00 98.50 122 GLU A O 1
ATOM 906 N N . ASN A 1 123 ? 6.791 3.085 -3.114 1.00 98.50 123 ASN A N 1
ATOM 907 C CA . ASN A 1 123 ? 6.790 4.028 -1.992 1.00 98.50 123 ASN A CA 1
ATOM 908 C C . ASN A 1 123 ? 5.373 4.440 -1.550 1.00 98.50 123 ASN A C 1
ATOM 910 O O . ASN A 1 123 ? 5.169 4.816 -0.397 1.00 98.50 123 ASN A O 1
ATOM 914 N N . GLN A 1 124 ? 4.392 4.459 -2.459 1.00 97.81 124 GLN A N 1
ATOM 915 C CA . GLN A 1 124 ? 2.996 4.742 -2.101 1.00 97.81 124 GLN A CA 1
ATOM 916 C C . GLN A 1 124 ? 2.349 3.551 -1.392 1.00 97.81 124 GLN A C 1
ATOM 918 O O . GLN A 1 124 ? 1.617 3.759 -0.427 1.00 97.81 124 GLN A O 1
ATOM 923 N N . VAL A 1 125 ? 2.639 2.326 -1.841 1.00 98.44 125 VAL A N 1
ATOM 924 C CA . VAL A 1 125 ? 2.200 1.092 -1.176 1.00 98.44 125 VAL A CA 1
ATOM 925 C C . VAL A 1 125 ? 2.727 1.062 0.253 1.00 98.44 125 VAL A C 1
ATOM 927 O O . VAL A 1 125 ? 1.926 0.943 1.172 1.00 98.44 125 VAL A O 1
ATOM 930 N N . GLU A 1 126 ? 4.029 1.282 0.456 1.00 98.50 126 GLU A N 1
ATOM 931 C CA . GLU A 1 126 ? 4.644 1.298 1.792 1.00 98.50 126 GLU A CA 1
ATOM 932 C C . GLU A 1 126 ? 3.955 2.306 2.730 1.00 98.50 126 GLU A C 1
ATOM 934 O O . GLU A 1 126 ? 3.567 1.973 3.851 1.00 98.50 126 GLU A O 1
ATOM 939 N N . LYS A 1 127 ? 3.708 3.530 2.249 1.00 98.12 127 LYS A N 1
ATOM 940 C CA . LYS A 1 127 ? 3.019 4.565 3.035 1.00 98.12 127 LYS A CA 1
ATOM 941 C C . LYS A 1 127 ? 1.584 4.187 3.393 1.00 98.12 127 LYS A C 1
ATOM 943 O O . LYS A 1 127 ? 1.163 4.408 4.526 1.00 98.12 127 LYS A O 1
ATOM 948 N N . GLU A 1 128 ? 0.813 3.666 2.442 1.00 98.06 128 GLU A N 1
ATOM 949 C CA . GLU A 1 128 ? -0.575 3.264 2.699 1.00 98.06 128 GLU A CA 1
ATOM 950 C C . GLU A 1 128 ? -0.647 2.011 3.586 1.00 98.06 128 GLU A C 1
ATOM 952 O O . GLU A 1 128 ? -1.568 1.893 4.395 1.00 98.06 128 GLU A O 1
ATOM 957 N N . GLU A 1 129 ? 0.334 1.106 3.513 1.00 98.25 129 GLU A N 1
ATOM 958 C CA . GLU A 1 129 ? 0.457 -0.024 4.438 1.00 98.25 129 GLU A CA 1
ATOM 959 C C . GLU A 1 129 ? 0.706 0.440 5.872 1.00 98.25 129 GLU A C 1
ATOM 961 O O . GLU A 1 129 ? 0.091 -0.084 6.805 1.00 98.25 129 GLU A O 1
ATOM 966 N N . ASP A 1 130 ? 1.563 1.439 6.066 1.00 98.19 130 ASP A N 1
ATOM 967 C CA . ASP A 1 130 ? 1.811 2.013 7.387 1.00 98.19 130 ASP A CA 1
ATOM 968 C C . ASP A 1 130 ? 0.568 2.709 7.949 1.00 98.19 130 ASP A C 1
ATOM 970 O O . ASP A 1 130 ? 0.212 2.495 9.112 1.00 98.19 130 ASP A O 1
ATOM 974 N N . VAL A 1 131 ? -0.155 3.467 7.120 1.00 96.94 131 VAL A N 1
ATOM 975 C CA . VAL A 1 131 ? -1.449 4.062 7.496 1.00 96.94 131 VAL A CA 1
ATOM 976 C C . VAL A 1 131 ? -2.457 2.975 7.885 1.00 96.94 131 VAL A C 1
ATOM 978 O O . VAL A 1 131 ? -3.095 3.058 8.937 1.00 96.94 131 VAL A O 1
ATOM 981 N N . LYS A 1 132 ? -2.559 1.904 7.090 1.00 96.94 132 LYS A N 1
ATOM 982 C CA . LYS A 1 132 ? -3.435 0.764 7.379 1.00 96.94 132 LYS A CA 1
ATOM 983 C C . LYS A 1 132 ? -3.082 0.102 8.716 1.00 96.94 132 LYS A C 1
ATOM 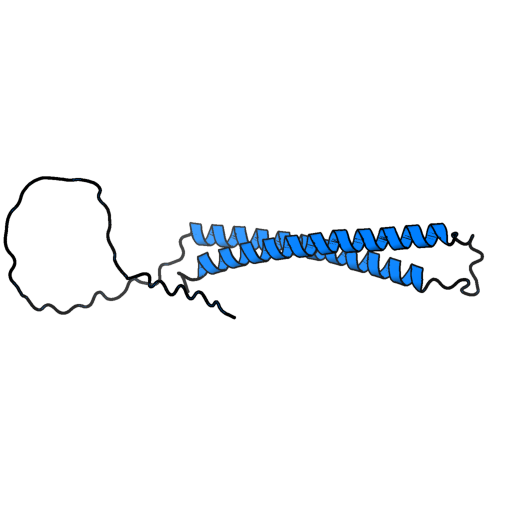985 O O . LYS A 1 132 ? -3.981 -0.179 9.509 1.00 96.94 132 LYS A O 1
ATOM 990 N N . LYS A 1 133 ? -1.790 -0.118 8.998 1.00 97.31 133 LYS A N 1
ATOM 991 C CA . LYS A 1 133 ? -1.316 -0.669 10.282 1.00 97.31 133 LYS A CA 1
ATOM 992 C C . LYS A 1 133 ? -1.702 0.233 11.455 1.00 97.31 133 LYS A C 1
ATOM 994 O O . LYS A 1 133 ? -2.144 -0.281 12.479 1.00 97.31 133 LYS A O 1
ATOM 999 N N . GLN A 1 134 ? -1.587 1.555 11.311 1.00 98.00 134 GLN A N 1
ATOM 1000 C C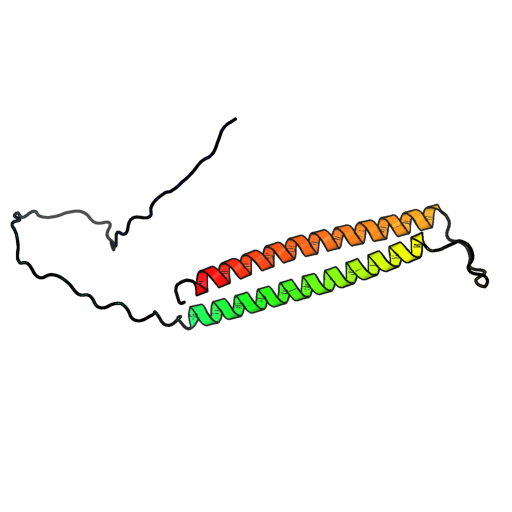A . GLN A 1 134 ? -1.996 2.502 12.354 1.00 98.00 134 GLN A CA 1
ATOM 1001 C C . GLN A 1 134 ? -3.496 2.412 12.657 1.00 98.00 134 GLN A C 1
ATOM 1003 O O . GLN A 1 134 ? -3.878 2.357 13.827 1.00 98.00 134 GLN A O 1
ATOM 1008 N N . TYR A 1 135 ? -4.355 2.344 11.635 1.00 97.75 135 TYR A N 1
ATOM 1009 C CA . TYR A 1 135 ? -5.794 2.164 11.850 1.00 97.75 135 TYR A CA 1
ATOM 1010 C C . TYR A 1 135 ? -6.120 0.819 12.499 1.00 97.75 135 TYR A C 1
ATOM 1012 O O . TYR A 1 135 ? -6.938 0.776 13.418 1.00 97.75 135 TYR A O 1
ATOM 1020 N N . GLN A 1 136 ? -5.445 -0.259 12.092 1.00 97.00 136 GLN A N 1
ATOM 1021 C CA . GLN A 1 136 ? -5.636 -1.574 12.701 1.00 97.00 136 GLN A CA 1
ATOM 1022 C C . GLN A 1 136 ? -5.261 -1.569 14.189 1.00 97.00 136 GLN A C 1
ATOM 1024 O O . GLN A 1 136 ? -6.041 -2.024 15.017 1.00 97.00 136 GLN A O 1
ATOM 1029 N N . GLN A 1 137 ? -4.134 -0.950 14.554 1.00 97.38 137 GLN A N 1
ATOM 1030 C CA . GLN A 1 137 ? -3.741 -0.789 15.957 1.00 97.38 137 GLN A CA 1
ATOM 1031 C C . GLN A 1 137 ? -4.778 0.001 16.767 1.00 97.38 137 GLN A C 1
ATOM 1033 O O . GLN A 1 137 ? -5.053 -0.344 17.915 1.00 97.38 137 GLN A O 1
ATOM 1038 N N . GLN A 1 138 ? -5.377 1.048 16.189 1.00 96.25 138 GLN A N 1
ATOM 1039 C CA . GLN A 1 138 ? -6.451 1.798 16.850 1.00 96.25 138 GLN A CA 1
ATOM 1040 C C . GLN A 1 138 ? -7.713 0.949 17.043 1.00 96.25 138 GLN A C 1
ATOM 1042 O O . GLN A 1 138 ? -8.354 1.048 18.089 1.00 96.25 138 GLN A O 1
ATOM 1047 N N . ILE A 1 139 ? -8.069 0.110 16.066 1.00 95.81 139 ILE A N 1
ATOM 1048 C CA . ILE A 1 139 ? -9.185 -0.838 16.187 1.00 95.81 139 ILE A CA 1
ATOM 1049 C C . ILE A 1 139 ? -8.917 -1.820 17.329 1.00 95.81 139 ILE A C 1
ATOM 1051 O O . ILE A 1 139 ? -9.776 -1.993 18.194 1.00 95.81 139 ILE A O 1
ATOM 1055 N N . ASP A 1 140 ? -7.725 -2.410 17.370 1.00 94.44 140 ASP A N 1
ATOM 1056 C CA . ASP A 1 140 ? -7.357 -3.409 18.375 1.00 94.44 140 ASP A CA 1
ATOM 1057 C C . ASP A 1 140 ? -7.367 -2.800 19.789 1.00 94.44 140 ASP A C 1
ATOM 1059 O O . ASP A 1 140 ? -7.926 -3.385 20.717 1.00 94.44 140 ASP A O 1
ATOM 1063 N N . GLN A 1 141 ? -6.858 -1.571 19.951 1.00 94.56 141 GLN A N 1
ATOM 1064 C CA . GLN A 1 141 ? -6.924 -0.824 21.216 1.00 94.56 141 GLN A CA 1
ATOM 1065 C C . GLN A 1 141 ? -8.362 -0.557 21.678 1.00 94.56 141 GLN A C 1
ATOM 1067 O O . GLN A 1 141 ? -8.642 -0.593 22.876 1.00 94.56 141 GLN A O 1
ATOM 1072 N N . LEU A 1 142 ? -9.276 -0.278 20.745 1.00 91.81 142 LEU A N 1
ATOM 1073 C CA . LEU A 1 142 ? -10.687 -0.053 21.060 1.00 91.81 142 LEU A CA 1
ATOM 1074 C C . LEU A 1 142 ? -11.426 -1.351 21.402 1.00 91.81 142 LEU A C 1
ATOM 1076 O O . LEU A 1 142 ? -12.418 -1.285 22.123 1.00 91.81 142 LEU A O 1
ATOM 1080 N N . ARG A 1 143 ? -10.970 -2.508 20.905 1.00 88.94 143 ARG A N 1
ATOM 1081 C CA . ARG A 1 143 ? -11.583 -3.827 21.150 1.00 88.94 143 ARG A CA 1
ATOM 1082 C C . ARG A 1 143 ? -11.079 -4.509 22.417 1.00 88.94 143 ARG A C 1
ATOM 1084 O O . ARG A 1 143 ? -11.890 -5.082 23.137 1.00 88.94 143 ARG A O 1
ATOM 1091 N N . ALA A 1 144 ? -9.790 -4.372 22.725 1.00 86.50 144 ALA A N 1
ATOM 1092 C CA . ALA A 1 144 ? -9.130 -4.991 23.876 1.00 86.50 144 ALA A CA 1
ATOM 1093 C C . ALA A 1 144 ? -9.876 -4.883 25.227 1.00 86.50 144 ALA A C 1
ATOM 1095 O O . ALA A 1 144 ? -9.881 -5.863 25.965 1.00 86.50 144 ALA A O 1
ATOM 1096 N N . PRO A 1 145 ? -10.515 -3.753 25.601 1.00 84.31 145 PRO A N 1
ATOM 1097 C CA . PRO A 1 145 ? -11.223 -3.667 26.882 1.00 84.31 145 PRO A CA 1
ATOM 1098 C C . PRO A 1 145 ? -12.586 -4.388 26.918 1.00 84.31 145 PRO A C 1
ATOM 1100 O O . PRO A 1 145 ? -13.214 -4.413 27.978 1.00 84.31 145 PRO A O 1
ATOM 1103 N N . TYR A 1 146 ? -13.074 -4.915 25.789 1.00 77.25 146 TYR A N 1
ATOM 1104 C CA . TYR A 1 146 ? -14.421 -5.485 25.650 1.00 77.25 146 TYR A CA 1
ATOM 1105 C C . TYR A 1 146 ? -14.450 -6.977 25.267 1.00 77.25 146 TYR A C 1
ATOM 1107 O O . TYR A 1 146 ? -15.544 -7.549 25.226 1.00 77.25 146 TYR A O 1
ATOM 1115 N N . GLU A 1 147 ? -13.297 -7.599 25.002 1.00 69.06 147 GLU A N 1
ATOM 1116 C CA . GLU A 1 147 ? -13.144 -9.065 24.891 1.00 69.06 147 GLU A CA 1
ATOM 1117 C C . GLU A 1 147 ? -13.032 -9.718 26.282 1.00 69.06 147 GLU A C 1
ATOM 1119 O O . GLU A 1 147 ? -13.778 -10.701 26.540 1.00 69.06 147 GLU A O 1
#

Foldseek 3Di:
DDDDDDPPDDPDDDDDDDDDDDDDDDDDDDDDDDDDDDDPDDPDQPDQDPVLVVLLVVLVVLLVVLVVLLVVLVVLLVVLVVVLCCLVVVDDDDPPDPDDDDDPVRSVVSNVVSVVSNVVSVVSNVVSVVVSVVSVVVSCVSCVSRD

Sequence (147 aa):
MKSQIVCLTAAALFLAAGGCSKPESQLAAPPEPELVAPKPQPPAKPKPSPQVIARVAALEAEVAKSQAKIDKAQETIDKARQELSESQDGGFGGPGRRGIGKSDADRKKETSSLESRIRFYENQVEKEEDVKKQYQQQIDQLRAPYE